Protein AF-A0A2P2KM98-F1 (afdb_monomer)

Radius of gyration: 21.17 Å; Cα contacts (8 Å, |Δi|>4): 42; chains: 1; bounding box: 38×27×68 Å

Secondary structure (DSSP, 8-state):
-PPPHHHHHHHHH-SEEEE-PPP-TTS--SSTT--S---EEEE-SSGGGS-------S----------------

Mean predicted aligned error: 6.87 Å

Sequence (74 aa):
MWKSPNGTIRNILNGTVFREPILCKNVPRLVPGWTKPICIGRHAFGDQYRATDTVIKGAGKLKLVFGKHLFWDV

Structure (mmCIF, N/CA/C/O backbone):
data_AF-A0A2P2KM98-F1
#
_entry.id   AF-A0A2P2KM98-F1
#
loop_
_atom_site.group_PDB
_atom_site.id
_atom_site.type_symbol
_atom_site.label_atom_id
_atom_site.label_alt_id
_atom_site.label_comp_id
_atom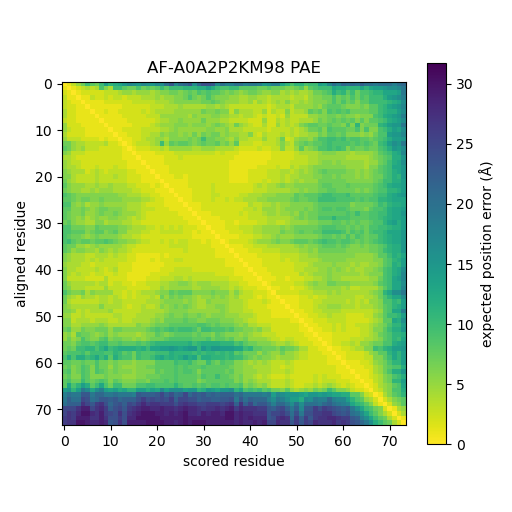_site.label_asym_id
_atom_site.label_entity_id
_atom_site.label_seq_id
_atom_site.pdbx_PDB_ins_code
_atom_site.Cartn_x
_atom_site.Cartn_y
_atom_site.Cartn_z
_atom_site.occupancy
_atom_site.B_iso_or_equiv
_atom_site.auth_seq_id
_atom_site.auth_comp_id
_atom_site.auth_asym_id
_atom_site.auth_atom_id
_atom_site.pdbx_PDB_model_num
ATOM 1 N N . MET A 1 1 ? 11.095 -15.092 -9.406 1.00 66.31 1 MET A N 1
ATOM 2 C CA . MET A 1 1 ? 10.426 -14.721 -8.139 1.00 66.31 1 MET A CA 1
ATOM 3 C C . MET A 1 1 ? 8.923 -14.793 -8.363 1.00 66.31 1 MET A C 1
ATOM 5 O O . MET A 1 1 ? 8.467 -14.320 -9.397 1.00 66.31 1 MET A O 1
ATOM 9 N N . TRP A 1 2 ? 8.162 -15.415 -7.463 1.00 81.69 2 TRP A N 1
ATOM 10 C CA . TRP A 1 2 ? 6.700 -15.449 -7.573 1.00 81.69 2 TRP A CA 1
ATOM 11 C C . TRP A 1 2 ? 6.098 -14.114 -7.129 1.00 81.69 2 TRP A C 1
ATOM 13 O O . TRP A 1 2 ? 6.578 -13.504 -6.173 1.00 81.69 2 TRP A O 1
ATOM 23 N N . LYS A 1 3 ? 5.049 -13.652 -7.819 1.00 80.12 3 LYS A N 1
ATOM 24 C CA . LYS A 1 3 ? 4.330 -12.430 -7.433 1.00 80.12 3 LYS A CA 1
ATOM 25 C C . LYS A 1 3 ? 3.599 -12.655 -6.106 1.00 80.12 3 LYS A C 1
ATOM 27 O O . LYS A 1 3 ? 3.083 -13.741 -5.858 1.00 80.12 3 LYS A O 1
ATOM 32 N N . SER A 1 4 ? 3.528 -11.620 -5.264 1.00 88.44 4 SER A N 1
ATOM 33 C CA . SER A 1 4 ? 2.787 -11.680 -3.997 1.00 88.44 4 SER A CA 1
ATOM 34 C C . SER A 1 4 ? 1.323 -12.077 -4.246 1.00 88.44 4 SER A C 1
ATOM 36 O O . SER A 1 4 ? 0.658 -11.383 -5.019 1.00 88.44 4 SER A O 1
ATOM 38 N N . PRO A 1 5 ? 0.779 -13.104 -3.564 1.00 91.69 5 PRO A N 1
ATOM 39 C CA . PRO A 1 5 ? -0.620 -13.510 -3.727 1.00 91.69 5 PRO A CA 1
ATOM 40 C C . PRO A 1 5 ? -1.603 -12.358 -3.481 1.00 91.69 5 PRO A C 1
ATOM 42 O O . PRO A 1 5 ? -2.535 -12.147 -4.254 1.00 91.69 5 PRO A O 1
ATOM 45 N N . ASN A 1 6 ? -1.330 -11.536 -2.461 1.00 91.25 6 ASN A N 1
ATOM 46 C CA . ASN A 1 6 ? -2.132 -10.353 -2.147 1.00 91.25 6 ASN A CA 1
ATOM 47 C C . ASN A 1 6 ? -2.105 -9.323 -3.284 1.00 91.25 6 ASN A C 1
ATOM 49 O O . ASN A 1 6 ? -3.140 -8.756 -3.623 1.00 91.25 6 ASN A O 1
ATOM 53 N N . GLY A 1 7 ? -0.927 -9.070 -3.865 1.00 83.12 7 GLY A N 1
ATOM 54 C CA . GLY A 1 7 ? -0.777 -8.153 -4.996 1.00 83.12 7 GLY A CA 1
ATOM 55 C C . GLY A 1 7 ? -1.480 -8.671 -6.249 1.00 83.12 7 GLY A C 1
ATOM 56 O O . GLY A 1 7 ? -2.138 -7.899 -6.939 1.00 83.12 7 GLY A O 1
ATOM 57 N N . THR A 1 8 ? -1.408 -9.979 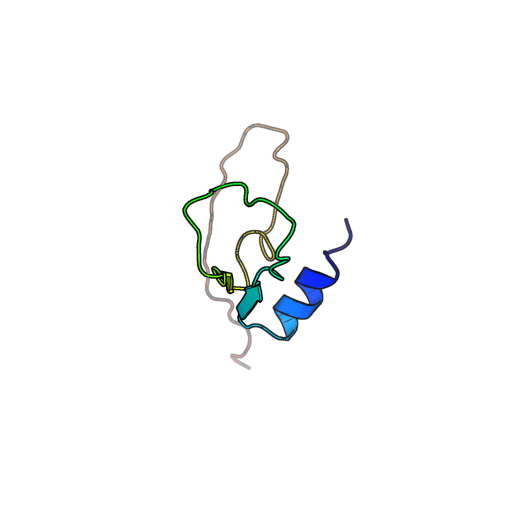-6.506 1.00 86.94 8 THR A N 1
ATOM 58 C CA . THR A 1 8 ? -2.105 -10.625 -7.626 1.00 86.94 8 THR A CA 1
ATOM 59 C C . THR A 1 8 ? -3.616 -10.432 -7.527 1.00 86.94 8 THR A C 1
ATOM 61 O O . THR A 1 8 ? -4.218 -9.925 -8.468 1.00 86.94 8 THR A O 1
ATOM 64 N N . ILE A 1 9 ? -4.220 -10.739 -6.374 1.00 91.25 9 ILE A N 1
ATOM 65 C CA . ILE A 1 9 ? -5.667 -10.574 -6.163 1.00 91.25 9 ILE A CA 1
ATOM 66 C C . ILE A 1 9 ? -6.076 -9.100 -6.285 1.00 91.25 9 ILE A C 1
ATOM 68 O O . ILE A 1 9 ? -7.031 -8.779 -6.987 1.00 91.25 9 ILE A O 1
ATOM 72 N N . ARG A 1 10 ? -5.337 -8.181 -5.651 1.00 89.19 10 ARG A N 1
ATOM 73 C CA . ARG A 1 10 ? -5.664 -6.744 -5.676 1.00 89.19 10 ARG A CA 1
ATOM 74 C C . ARG A 1 10 ? -5.539 -6.126 -7.061 1.00 89.19 10 ARG A C 1
ATOM 76 O O . ARG A 1 10 ? -6.321 -5.251 -7.395 1.00 89.19 10 ARG A O 1
ATOM 83 N N . ASN A 1 11 ? -4.588 -6.579 -7.872 1.00 83.94 11 ASN A N 1
ATOM 84 C CA . ASN A 1 11 ? -4.461 -6.098 -9.244 1.00 83.94 11 ASN A CA 1
ATOM 85 C C . ASN A 1 11 ? -5.625 -6.558 -10.133 1.00 83.94 11 ASN A C 1
ATOM 87 O O . ASN A 1 11 ? -5.949 -5.852 -11.083 1.00 83.94 11 ASN A O 1
ATOM 91 N N . ILE A 1 12 ? -6.236 -7.711 -9.830 1.00 90.38 12 ILE A N 1
ATOM 92 C CA . ILE A 1 12 ? -7.435 -8.209 -10.521 1.00 90.38 12 ILE A CA 1
ATOM 93 C C . ILE A 1 12 ? -8.674 -7.438 -10.059 1.00 90.38 12 ILE A C 1
ATOM 95 O O . ILE A 1 12 ? -9.436 -6.952 -10.886 1.00 90.38 12 ILE A O 1
ATOM 99 N N . LEU A 1 13 ? -8.876 -7.324 -8.744 1.00 91.25 13 LEU A N 1
ATOM 100 C CA . LEU A 1 13 ? -10.091 -6.729 -8.176 1.00 91.25 13 LEU A CA 1
ATOM 101 C C . LEU A 1 13 ? -10.086 -5.196 -8.193 1.00 91.25 13 LEU A C 1
ATOM 103 O O . LEU A 1 13 ? -11.148 -4.582 -8.226 1.00 91.25 13 LEU A O 1
ATOM 107 N N . ASN A 1 14 ? -8.898 -4.588 -8.173 1.00 87.44 14 ASN A N 1
ATOM 108 C CA . ASN A 1 14 ? -8.685 -3.164 -7.933 1.00 87.44 14 ASN A CA 1
ATOM 109 C C . ASN A 1 14 ? -9.303 -2.692 -6.590 1.00 87.44 14 ASN A C 1
ATOM 111 O O . ASN A 1 14 ? -9.810 -3.482 -5.792 1.00 87.44 14 ASN A O 1
ATOM 115 N N . GLY A 1 15 ? -9.209 -1.395 -6.298 1.00 92.88 15 GLY A N 1
ATOM 116 C CA . GLY A 1 15 ? -9.901 -0.747 -5.186 1.00 92.88 15 GLY A CA 1
ATOM 117 C C . GLY A 1 15 ? -8.990 -0.262 -4.060 1.00 92.88 15 GLY A C 1
ATOM 118 O O . GLY A 1 15 ? -7.785 -0.044 -4.225 1.00 92.88 15 GLY A O 1
ATOM 119 N N . THR A 1 16 ? -9.602 -0.073 -2.893 1.00 95.81 16 THR A N 1
ATOM 120 C CA . THR A 1 16 ? -8.971 0.517 -1.708 1.00 95.81 16 THR A CA 1
ATOM 121 C C . THR A 1 16 ? -9.040 -0.458 -0.545 1.00 95.81 16 THR A C 1
ATOM 123 O O . THR A 1 16 ? -10.092 -1.011 -0.236 1.00 95.81 16 THR A O 1
ATOM 126 N N . VAL A 1 17 ? -7.911 -0.660 0.127 1.00 95.94 17 VAL A N 1
ATOM 127 C CA . VAL A 1 17 ? -7.834 -1.485 1.335 1.00 95.94 17 VAL A CA 1
ATOM 128 C C . VAL A 1 17 ? -7.906 -0.573 2.546 1.00 95.94 17 VAL A C 1
ATOM 130 O O . VAL A 1 17 ? -6.998 0.230 2.758 1.00 95.94 17 VAL A O 1
ATOM 133 N N . PHE A 1 18 ? -8.953 -0.735 3.348 1.00 97.88 18 PHE A N 1
ATOM 134 C CA . PHE A 1 18 ? -9.123 -0.023 4.608 1.00 97.88 18 PHE A CA 1
ATOM 135 C C . PHE A 1 18 ? -8.507 -0.815 5.759 1.00 97.88 18 PHE A C 1
ATOM 137 O O . PHE A 1 18 ? -8.648 -2.038 5.838 1.00 97.88 18 PHE A O 1
ATOM 144 N N . ARG A 1 19 ? -7.772 -0.123 6.629 1.00 97.81 19 ARG A N 1
ATOM 145 C CA . ARG A 1 19 ? -7.154 -0.700 7.826 1.00 97.81 19 ARG A CA 1
ATOM 146 C C . ARG A 1 19 ? -7.463 0.175 9.022 1.00 97.81 19 ARG A C 1
ATOM 148 O O . ARG A 1 19 ? -7.058 1.332 9.040 1.00 97.81 19 ARG A O 1
ATOM 155 N N . GLU A 1 20 ? -8.110 -0.407 10.019 1.00 96.94 20 GLU A N 1
ATOM 156 C CA . GLU A 1 20 ? -8.452 0.249 11.276 1.00 96.94 20 GLU A CA 1
ATOM 157 C C . GLU A 1 20 ? -7.937 -0.596 12.452 1.00 96.94 20 GLU A C 1
ATOM 159 O O . GLU A 1 20 ? -7.973 -1.830 12.369 1.00 96.94 20 GLU A O 1
ATOM 164 N N . PRO A 1 21 ? -7.409 0.018 13.527 1.00 97.06 21 PRO A N 1
ATOM 165 C CA . PRO A 1 21 ? -6.991 -0.726 14.707 1.00 97.06 21 PRO A CA 1
ATOM 166 C C . PRO A 1 21 ? -8.190 -1.252 15.504 1.00 97.06 21 PRO A C 1
ATOM 168 O O . PRO A 1 21 ? -9.192 -0.564 15.675 1.00 97.06 21 PRO A O 1
ATOM 171 N N . ILE A 1 22 ? -8.030 -2.432 16.102 1.00 96.56 22 ILE A N 1
ATOM 172 C CA . ILE A 1 22 ? -8.929 -2.925 17.152 1.00 96.56 22 ILE A CA 1
ATOM 173 C C . ILE A 1 22 ? -8.438 -2.353 18.487 1.00 96.56 22 ILE A C 1
ATOM 175 O O . ILE A 1 22 ? -7.299 -2.594 18.886 1.00 96.56 22 ILE A O 1
ATOM 179 N N . LEU A 1 23 ? -9.276 -1.567 19.168 1.00 93.69 23 LEU A N 1
ATOM 180 C CA . LEU A 1 23 ? -8.901 -0.886 20.409 1.00 93.69 23 LEU A CA 1
ATOM 181 C C . LEU A 1 23 ? -9.183 -1.755 21.641 1.00 93.69 23 LEU A C 1
ATOM 183 O O . LEU A 1 23 ? -10.328 -2.105 21.920 1.00 93.69 23 LEU A O 1
ATOM 187 N N . CYS A 1 24 ? -8.141 -2.024 22.429 1.00 95.56 24 CYS A N 1
ATOM 188 C CA . CYS A 1 24 ? -8.240 -2.718 23.712 1.00 95.56 24 CYS A CA 1
ATOM 189 C C . CYS A 1 24 ? -8.081 -1.723 24.866 1.00 95.56 24 CYS A C 1
ATOM 191 O O . CYS A 1 24 ? -7.122 -0.954 24.898 1.00 95.56 24 CYS A O 1
ATOM 193 N N . LYS A 1 25 ? -8.990 -1.758 25.848 1.00 93.81 25 LYS A N 1
ATOM 194 C CA . LYS A 1 25 ? -8.990 -0.811 26.982 1.00 93.81 25 LYS A CA 1
ATOM 195 C C . LYS A 1 25 ? -7.726 -0.886 27.849 1.00 93.81 25 LYS A C 1
ATOM 197 O O . LYS A 1 25 ? -7.372 0.098 28.485 1.00 93.81 25 LYS A O 1
ATOM 202 N N . ASN A 1 26 ? -7.073 -2.044 27.889 1.00 96.50 26 ASN A N 1
ATOM 203 C CA . ASN A 1 26 ? -5.911 -2.331 28.731 1.00 96.50 26 ASN A CA 1
ATOM 204 C C . ASN A 1 26 ? -4.564 -2.243 27.992 1.00 96.50 26 ASN A C 1
ATOM 206 O O . ASN A 1 26 ? -3.535 -2.524 28.601 1.00 96.50 26 ASN A O 1
ATOM 210 N N . VAL A 1 27 ? -4.547 -1.887 26.704 1.00 96.38 27 VAL A N 1
ATOM 211 C CA . VAL A 1 27 ? -3.309 -1.790 25.916 1.00 96.38 27 VAL A CA 1
ATOM 212 C C . VAL A 1 27 ? -2.974 -0.313 25.684 1.00 96.38 27 VAL A C 1
ATOM 214 O O . VAL A 1 27 ? -3.757 0.388 25.036 1.00 96.38 27 VAL A O 1
ATOM 217 N N . PRO A 1 28 ? -1.832 0.195 26.187 1.00 95.88 28 PRO A N 1
ATOM 218 C CA . PRO A 1 28 ? -1.425 1.570 25.927 1.00 95.88 28 PRO A CA 1
ATOM 219 C C . PRO A 1 28 ? -1.056 1.766 24.450 1.00 95.88 28 PRO A C 1
ATOM 221 O O . PRO A 1 28 ? -0.518 0.878 23.789 1.00 95.88 28 PRO A O 1
ATOM 224 N N . ARG A 1 29 ? -1.346 2.958 23.922 1.00 96.19 29 ARG A N 1
ATOM 225 C CA . ARG A 1 29 ? -1.056 3.339 22.530 1.00 96.19 29 ARG A CA 1
ATOM 226 C C . ARG A 1 29 ? 0.346 3.931 22.413 1.00 96.19 29 ARG A C 1
ATOM 228 O O . ARG A 1 29 ? 0.789 4.624 23.322 1.00 96.19 29 ARG A O 1
ATOM 235 N N . LEU A 1 30 ? 0.986 3.742 21.254 1.00 96.88 30 LEU A N 1
ATOM 236 C CA . LEU A 1 30 ? 2.298 4.335 20.953 1.00 96.88 30 LEU A CA 1
ATOM 237 C C . LEU A 1 30 ? 2.270 5.869 21.019 1.00 96.88 30 LEU A C 1
ATOM 239 O O . LEU A 1 30 ? 3.200 6.485 21.523 1.00 96.88 30 LEU A O 1
ATOM 243 N N . VAL A 1 31 ? 1.186 6.475 20.529 1.00 97.12 31 VAL A N 1
ATOM 244 C CA . VAL A 1 31 ? 0.922 7.912 20.644 1.00 97.12 31 VAL A CA 1
ATOM 245 C C . VAL A 1 31 ? -0.242 8.099 21.624 1.00 97.12 31 VAL A C 1
ATOM 247 O O . VAL A 1 31 ? -1.390 7.829 21.257 1.00 97.12 31 VAL A O 1
ATOM 250 N N . PRO A 1 32 ? 0.006 8.545 22.871 1.00 95.06 32 PRO A N 1
ATOM 251 C CA . PRO A 1 32 ? -1.027 8.593 23.911 1.00 95.06 32 PRO A CA 1
ATOM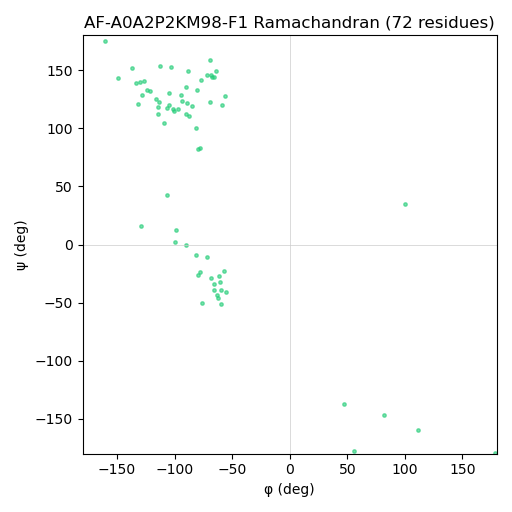 252 C C . PRO A 1 32 ? -2.232 9.481 23.569 1.00 95.06 32 PRO A C 1
ATOM 254 O O . PRO A 1 32 ? -3.358 9.162 23.953 1.00 95.06 32 PRO A O 1
ATOM 257 N N . GLY A 1 33 ? -2.010 10.560 22.808 1.00 96.50 33 GLY A N 1
ATOM 258 C CA . GLY A 1 33 ? -3.046 11.521 22.414 1.00 96.50 33 GLY A CA 1
ATOM 259 C C . GLY A 1 33 ? -4.045 11.011 21.369 1.00 96.50 33 GLY A C 1
ATOM 260 O O . GLY A 1 33 ? -5.065 11.655 21.135 1.00 96.50 33 GLY A O 1
ATOM 261 N N . TRP A 1 34 ? -3.800 9.859 20.741 1.00 96.81 34 TRP A N 1
ATOM 262 C CA . TRP A 1 34 ? -4.728 9.286 19.762 1.00 96.81 34 TRP A CA 1
ATOM 263 C C . TRP A 1 34 ? -5.903 8.602 20.449 1.00 96.81 34 TRP A C 1
ATOM 265 O O . TRP A 1 34 ? -5.911 7.393 20.656 1.00 96.81 34 TRP A O 1
ATOM 275 N N . THR A 1 35 ? -6.912 9.387 20.816 1.00 93.06 35 THR A N 1
ATOM 276 C CA . THR A 1 35 ? -8.087 8.910 21.559 1.00 93.06 35 THR A CA 1
ATOM 277 C C . THR A 1 35 ? -9.111 8.177 20.696 1.00 93.06 35 THR A C 1
ATOM 279 O O . THR A 1 35 ? -9.849 7.347 21.224 1.00 93.06 35 THR A O 1
ATOM 282 N N . LYS A 1 36 ? -9.129 8.437 19.385 1.00 95.06 36 LYS A N 1
ATOM 283 C CA . LYS A 1 36 ? -10.022 7.822 18.390 1.00 95.06 36 LYS A CA 1
ATOM 284 C C . LYS A 1 36 ? -9.227 6.936 17.418 1.00 95.06 36 LYS A C 1
ATOM 286 O O . LYS A 1 36 ? -8.036 7.196 17.225 1.00 95.06 36 LYS A O 1
ATOM 291 N N . PRO A 1 37 ? -9.845 5.902 16.815 1.00 96.12 37 PRO A N 1
ATOM 292 C CA . PRO A 1 37 ? -9.178 5.102 15.794 1.00 96.12 37 PRO A CA 1
ATOM 293 C C . PRO A 1 37 ? -8.863 5.952 14.556 1.00 96.12 37 PRO A C 1
ATOM 295 O O . PRO A 1 37 ? -9.584 6.894 14.227 1.00 96.12 37 PRO A O 1
ATOM 298 N N . ILE A 1 38 ? -7.778 5.598 13.870 1.00 97.69 38 ILE A N 1
ATOM 299 C CA . ILE A 1 38 ? -7.391 6.181 12.585 1.00 97.69 38 ILE A CA 1
ATOM 300 C C . ILE A 1 38 ? -7.494 5.067 11.548 1.00 97.69 38 ILE A C 1
ATOM 302 O O . ILE A 1 38 ? -6.791 4.061 11.652 1.00 97.69 38 ILE A O 1
ATOM 306 N N . CYS A 1 39 ? -8.371 5.247 10.560 1.00 97.81 39 CYS A N 1
ATOM 307 C CA . CYS A 1 39 ? -8.515 4.319 9.447 1.00 97.81 39 CYS A CA 1
ATOM 308 C C . CYS A 1 39 ? -7.654 4.778 8.264 1.00 97.81 39 CYS A C 1
ATOM 310 O O . CYS A 1 39 ? -7.726 5.929 7.834 1.00 97.81 39 CYS A O 1
ATOM 312 N N . ILE A 1 40 ? -6.833 3.872 7.736 1.00 98.12 40 ILE A N 1
ATOM 313 C CA . ILE A 1 40 ? -5.981 4.130 6.573 1.00 98.12 40 ILE A CA 1
ATOM 314 C C . ILE A 1 40 ? -6.637 3.515 5.342 1.00 98.12 40 ILE A C 1
ATOM 316 O O . ILE A 1 40 ? -6.750 2.292 5.243 1.00 98.12 40 ILE A O 1
ATOM 320 N N . GLY A 1 41 ? -7.006 4.362 4.383 1.00 97.56 41 GLY A N 1
ATOM 321 C CA . GLY A 1 41 ? -7.392 3.950 3.036 1.00 97.56 41 GLY A CA 1
ATOM 322 C C . GLY A 1 41 ? -6.161 3.846 2.142 1.00 97.56 41 GLY A C 1
ATOM 323 O O . GLY A 1 41 ? -5.539 4.851 1.806 1.00 97.56 41 GLY A O 1
ATOM 324 N N . ARG A 1 42 ? -5.789 2.627 1.753 1.00 96.94 42 ARG A N 1
ATOM 325 C CA . ARG A 1 42 ? -4.634 2.375 0.889 1.00 96.94 42 ARG A CA 1
ATOM 326 C C . ARG A 1 42 ? -5.083 2.033 -0.530 1.00 96.94 42 ARG A C 1
ATOM 328 O O . ARG A 1 42 ? -5.719 0.996 -0.719 1.00 96.94 42 ARG A O 1
ATOM 335 N N . HIS A 1 43 ? -4.663 2.830 -1.515 1.00 94.50 43 HIS A N 1
ATOM 336 C CA . HIS A 1 43 ? -4.807 2.489 -2.933 1.00 94.50 43 HIS A CA 1
ATOM 337 C C . HIS A 1 43 ? -4.081 1.165 -3.223 1.00 94.50 43 HIS A C 1
ATOM 339 O O . HIS A 1 43 ? -2.889 1.013 -2.933 1.00 94.50 43 HIS A O 1
ATOM 345 N N . ALA A 1 44 ? -4.825 0.163 -3.690 1.00 91.75 44 ALA A N 1
ATOM 346 C CA . ALA A 1 44 ? -4.355 -1.219 -3.749 1.00 91.75 44 ALA A CA 1
ATOM 347 C C . ALA A 1 44 ? -3.841 -1.640 -5.135 1.00 91.75 44 ALA A C 1
ATOM 349 O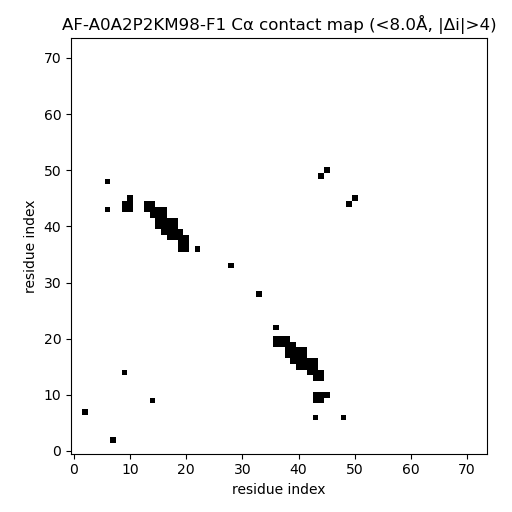 O . ALA A 1 44 ? -3.611 -2.831 -5.345 1.00 91.75 44 ALA A O 1
ATOM 350 N N . PHE A 1 45 ? -3.637 -0.692 -6.050 1.00 89.44 45 PHE A N 1
ATOM 351 C CA . PHE A 1 45 ? -3.336 -0.960 -7.451 1.00 89.44 45 PHE A CA 1
ATOM 352 C C . PHE A 1 45 ? -2.113 -0.180 -7.940 1.00 89.44 45 PHE A C 1
ATOM 354 O O . PHE A 1 45 ? -1.957 1.000 -7.642 1.00 89.44 45 PHE A O 1
ATOM 361 N N . GLY A 1 46 ? -1.273 -0.837 -8.744 1.00 88.56 46 GLY A N 1
ATOM 362 C CA . GLY A 1 46 ? -0.175 -0.171 -9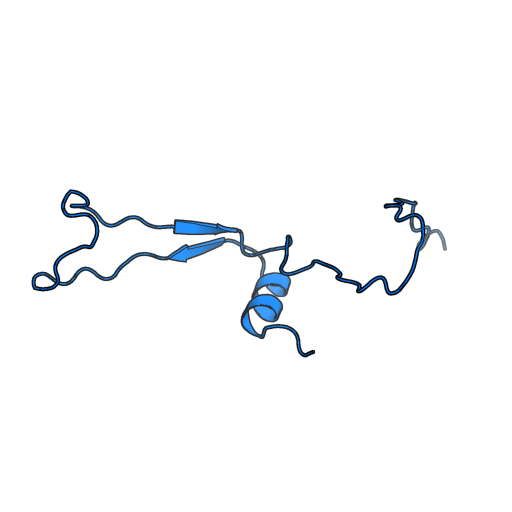.444 1.00 88.56 46 GLY A CA 1
ATOM 363 C C . GLY A 1 46 ? 1.089 0.043 -8.608 1.00 88.56 46 GLY A C 1
ATOM 364 O O . GLY A 1 46 ? 1.463 -0.797 -7.784 1.00 88.56 46 GLY A O 1
ATOM 365 N N . ASP A 1 47 ? 1.773 1.150 -8.892 1.00 91.56 47 ASP A N 1
ATOM 366 C CA . ASP A 1 47 ? 3.038 1.569 -8.287 1.00 91.56 47 ASP A CA 1
ATOM 367 C C . ASP A 1 47 ? 4.070 0.427 -8.231 1.00 91.56 47 ASP A C 1
ATOM 369 O O . ASP A 1 47 ? 4.207 -0.366 -9.165 1.00 91.56 47 ASP A O 1
ATOM 373 N N . GLN A 1 48 ? 4.782 0.297 -7.113 1.00 88.12 48 GLN A N 1
ATOM 374 C CA . GLN A 1 48 ? 5.777 -0.752 -6.884 1.00 88.12 48 GLN A CA 1
ATOM 375 C C . GLN A 1 48 ? 5.204 -2.177 -7.029 1.00 88.12 48 GLN A C 1
ATOM 377 O O . GLN A 1 48 ? 5.950 -3.103 -7.329 1.00 88.12 48 GLN A O 1
ATOM 382 N N . TYR A 1 49 ? 3.888 -2.376 -6.872 1.00 85.50 49 TYR A N 1
ATOM 383 C CA . TYR A 1 49 ? 3.242 -3.694 -6.990 1.00 85.50 49 TYR A CA 1
ATOM 384 C C . TYR A 1 49 ? 2.964 -4.118 -8.438 1.00 85.50 49 TYR A C 1
ATOM 386 O O . TYR A 1 49 ? 2.578 -5.267 -8.678 1.00 85.50 49 TYR A O 1
ATOM 394 N N . ARG A 1 50 ? 3.159 -3.211 -9.402 1.00 83.62 50 ARG A N 1
ATOM 395 C CA . ARG A 1 50 ? 3.139 -3.487 -10.849 1.00 83.62 50 ARG A CA 1
ATOM 396 C C . ARG A 1 50 ? 4.378 -2.941 -11.566 1.00 83.62 50 ARG A C 1
ATOM 398 O O . ARG A 1 50 ? 4.373 -2.840 -12.790 1.00 83.62 50 ARG A O 1
ATOM 405 N N . ALA A 1 51 ? 5.424 -2.597 -10.819 1.00 89.75 51 ALA A N 1
ATOM 406 C CA . ALA A 1 51 ? 6.678 -2.133 -11.385 1.00 89.75 51 ALA A CA 1
ATOM 407 C C . ALA A 1 51 ? 7.412 -3.273 -12.109 1.00 89.75 51 ALA A C 1
ATOM 409 O O . ALA A 1 51 ? 7.175 -4.455 -11.860 1.00 89.75 51 ALA A O 1
ATOM 410 N N . THR A 1 52 ? 8.304 -2.892 -13.017 1.00 90.94 52 THR A N 1
ATOM 411 C CA . THR A 1 52 ? 9.288 -3.793 -13.621 1.00 90.94 52 THR A CA 1
ATOM 412 C C . THR A 1 52 ? 10.657 -3.343 -13.150 1.00 90.94 52 THR A C 1
ATOM 414 O O . THR A 1 52 ? 11.022 -2.182 -13.338 1.00 90.94 52 THR A O 1
ATOM 417 N N . ASP A 1 53 ? 11.391 -4.244 -12.517 1.00 92.50 53 ASP A N 1
ATOM 418 C CA . ASP A 1 53 ? 12.740 -4.018 -12.026 1.00 92.50 53 ASP A CA 1
ATOM 419 C C . ASP A 1 53 ? 13.778 -4.668 -12.946 1.00 92.50 53 ASP A C 1
ATOM 421 O O . ASP A 1 53 ? 13.514 -5.633 -13.663 1.00 92.50 53 ASP A O 1
ATOM 425 N N . THR A 1 54 ? 14.980 -4.100 -12.957 1.00 93.94 54 THR A N 1
ATOM 426 C CA . THR A 1 54 ? 16.113 -4.647 -13.700 1.00 93.94 54 THR A CA 1
ATOM 427 C C . THR A 1 54 ? 17.413 -4.303 -12.987 1.00 93.94 54 THR A C 1
ATOM 429 O O . THR A 1 54 ? 17.554 -3.220 -12.418 1.00 93.94 54 THR A O 1
ATOM 432 N N . VAL A 1 55 ? 18.370 -5.229 -13.015 1.00 95.50 55 VAL A N 1
ATOM 433 C CA . VAL A 1 55 ? 19.722 -5.014 -12.487 1.00 95.50 55 VAL A CA 1
ATOM 434 C C . VAL A 1 55 ? 20.653 -4.724 -13.659 1.00 95.50 55 VAL A C 1
ATOM 436 O O . VAL A 1 55 ? 20.902 -5.595 -14.493 1.00 95.50 55 VAL A O 1
ATOM 439 N N . ILE A 1 56 ? 21.197 -3.508 -13.715 1.00 96.00 56 ILE A N 1
ATOM 440 C CA . ILE A 1 56 ? 22.121 -3.081 -14.771 1.00 96.00 56 ILE A CA 1
ATOM 441 C C . ILE A 1 56 ? 23.562 -3.390 -14.341 1.00 96.00 56 ILE A C 1
ATOM 443 O O . ILE A 1 56 ? 24.069 -2.802 -13.392 1.00 96.00 56 ILE A O 1
ATOM 447 N N . LYS A 1 57 ? 24.220 -4.336 -15.027 1.00 96.00 57 LYS A N 1
ATOM 448 C CA . LYS A 1 57 ? 25.548 -4.874 -14.649 1.00 96.00 57 LYS A CA 1
ATOM 449 C C . LYS A 1 57 ? 26.751 -4.127 -15.251 1.00 96.00 57 LYS A C 1
ATOM 451 O O . LYS A 1 57 ? 27.885 -4.524 -15.012 1.00 96.00 57 LYS A O 1
ATOM 456 N N . GLY A 1 58 ? 26.527 -3.082 -16.045 1.00 96.19 58 GLY A N 1
ATOM 457 C CA . GLY A 1 58 ? 27.582 -2.336 -16.738 1.00 96.19 58 GLY A CA 1
ATOM 458 C C . GLY A 1 58 ? 27.118 -0.950 -17.185 1.00 96.19 58 GLY A C 1
ATOM 459 O O . GLY A 1 58 ? 25.952 -0.598 -17.015 1.00 96.19 58 GLY A O 1
ATOM 460 N N . ALA A 1 59 ? 28.026 -0.148 -17.742 1.00 96.38 59 ALA A N 1
ATOM 461 C CA . ALA A 1 59 ? 27.711 1.213 -18.178 1.00 96.38 59 ALA A CA 1
ATOM 462 C C . ALA A 1 59 ? 26.712 1.230 -19.351 1.00 96.38 59 ALA A C 1
ATOM 464 O O . ALA A 1 59 ? 26.757 0.382 -20.241 1.00 96.38 59 ALA A O 1
ATOM 465 N N . GLY A 1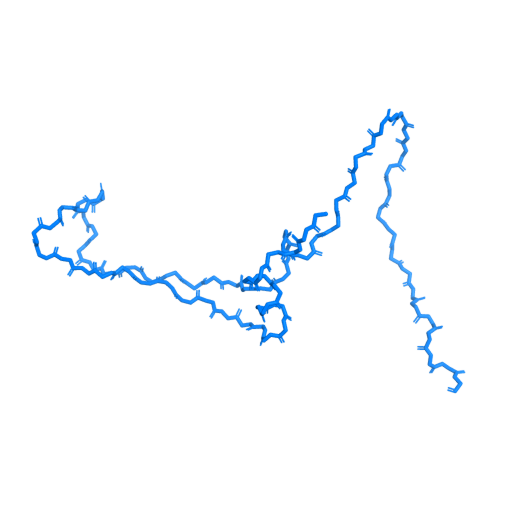 60 ? 25.819 2.220 -19.372 1.00 94.88 60 GLY A N 1
ATOM 466 C CA . GLY A 1 60 ? 24.818 2.366 -20.425 1.00 94.88 60 GLY A CA 1
ATOM 467 C C . GLY A 1 60 ? 23.892 3.560 -20.205 1.00 94.88 60 GLY A C 1
ATOM 468 O O . GLY A 1 60 ? 24.019 4.291 -19.224 1.00 94.88 60 GLY A O 1
ATOM 469 N N . LYS A 1 61 ? 22.940 3.755 -21.125 1.00 95.50 61 LYS A N 1
ATOM 470 C CA . LYS A 1 61 ? 21.930 4.823 -21.062 1.00 95.50 61 LYS A CA 1
ATOM 471 C C . LYS A 1 61 ? 20.537 4.223 -20.892 1.00 95.50 61 LYS A C 1
ATOM 473 O O . LYS A 1 61 ? 20.014 3.615 -21.822 1.00 95.50 61 LYS A O 1
ATOM 478 N N . LEU A 1 62 ? 19.922 4.439 -19.731 1.00 95.06 62 LEU A N 1
ATOM 479 C CA . LEU A 1 62 ? 18.530 4.069 -19.480 1.00 95.06 62 LEU A CA 1
ATOM 480 C C . LEU A 1 62 ? 17.595 5.128 -20.081 1.00 95.06 62 LEU A C 1
ATOM 482 O O . LEU A 1 62 ? 17.805 6.328 -19.896 1.00 95.06 62 LEU A O 1
ATOM 486 N N . LYS A 1 63 ? 16.566 4.691 -20.809 1.00 95.25 63 LYS A N 1
ATOM 487 C CA . LYS A 1 63 ? 15.514 5.559 -21.351 1.00 95.25 63 LYS A CA 1
ATOM 488 C C . LYS A 1 63 ? 14.153 4.936 -21.067 1.00 95.25 63 LYS A C 1
ATOM 490 O O . LYS A 1 63 ? 13.987 3.734 -21.251 1.00 95.25 63 LYS A O 1
ATOM 495 N N . LEU A 1 64 ? 13.186 5.765 -20.684 1.00 95.00 64 LEU A N 1
ATOM 496 C CA . LEU A 1 64 ? 11.772 5.408 -20.701 1.00 95.00 64 LEU A CA 1
ATOM 497 C C . LEU A 1 64 ? 11.194 5.885 -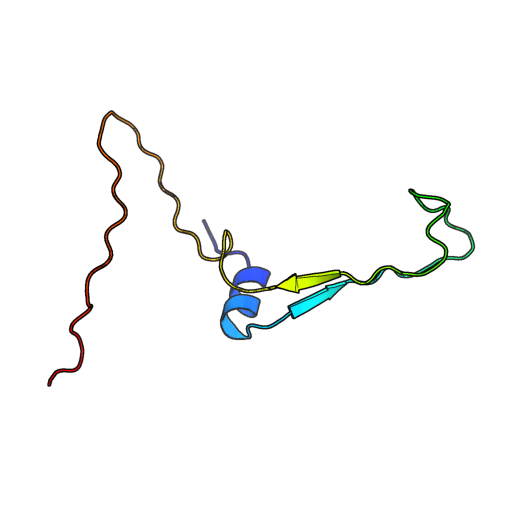22.033 1.00 95.00 64 LEU A C 1
ATOM 499 O O . LEU A 1 64 ? 11.330 7.058 -22.380 1.00 95.00 64 LEU A O 1
ATOM 503 N N . VAL A 1 65 ? 10.601 4.975 -22.797 1.00 93.00 65 VAL A N 1
ATOM 504 C CA . VAL A 1 65 ? 10.041 5.276 -24.117 1.00 93.00 65 VAL A CA 1
ATOM 505 C C . VAL A 1 65 ? 8.577 4.869 -24.112 1.00 93.00 65 VAL A C 1
ATOM 507 O O . VAL A 1 65 ? 8.240 3.772 -23.674 1.00 93.00 65 VAL A O 1
ATOM 510 N N . PHE A 1 66 ? 7.717 5.755 -24.603 1.00 91.75 66 PHE A N 1
ATOM 511 C CA . PHE A 1 66 ? 6.300 5.494 -24.810 1.00 91.75 66 PHE A CA 1
ATOM 512 C C . PHE A 1 66 ? 6.007 5.587 -26.307 1.00 91.75 66 PHE A C 1
ATOM 514 O O . PHE A 1 66 ? 6.337 6.585 -26.944 1.00 91.75 66 PHE A O 1
ATOM 521 N N . GLY A 1 67 ? 5.425 4.532 -26.869 1.00 89.06 67 GLY A N 1
ATOM 522 C CA . GLY A 1 67 ? 5.057 4.445 -28.278 1.00 89.06 67 GLY A CA 1
ATOM 523 C C . GLY A 1 67 ? 3.678 3.816 -28.421 1.00 89.06 67 GLY A C 1
ATOM 524 O O . GLY A 1 67 ? 3.251 3.042 -27.563 1.00 89.06 67 GLY A O 1
ATOM 525 N N . LYS A 1 68 ? 2.963 4.165 -29.492 1.00 78.62 68 LYS A N 1
ATOM 526 C CA . LYS A 1 68 ? 1.620 3.644 -29.760 1.00 78.62 68 LYS A CA 1
ATOM 527 C C . LYS A 1 68 ? 1.724 2.156 -30.112 1.00 78.62 68 LYS A C 1
ATOM 529 O O . LYS A 1 68 ? 2.432 1.795 -31.048 1.00 78.62 68 LYS A O 1
ATOM 534 N N . HIS A 1 69 ? 1.032 1.296 -29.373 1.00 63.03 69 HIS A N 1
ATOM 535 C CA . HIS A 1 69 ? 0.882 -0.102 -29.760 1.00 63.03 69 HIS A CA 1
ATOM 536 C C . HIS A 1 69 ? -0.244 -0.175 -30.801 1.00 63.03 69 HIS A C 1
ATOM 538 O O . HIS A 1 69 ? -1.414 -0.055 -30.451 1.00 63.03 69 HIS A O 1
ATOM 544 N N . LEU A 1 70 ? 0.112 -0.262 -32.085 1.00 61.84 70 LEU A N 1
ATOM 545 C CA . LEU A 1 70 ? -0.830 -0.494 -33.183 1.00 61.84 70 LEU A CA 1
ATOM 546 C C . LEU A 1 70 ? -1.160 -1.990 -33.224 1.00 61.84 70 LEU A C 1
ATOM 548 O O . LEU A 1 70 ? -0.538 -2.745 -33.961 1.00 61.84 70 LEU A O 1
ATOM 552 N N . PHE A 1 71 ? -2.088 -2.436 -32.388 1.00 57.75 71 PHE A N 1
ATOM 553 C CA . PHE A 1 71 ? -2.762 -3.718 -32.582 1.00 57.75 71 PHE A CA 1
ATOM 554 C C .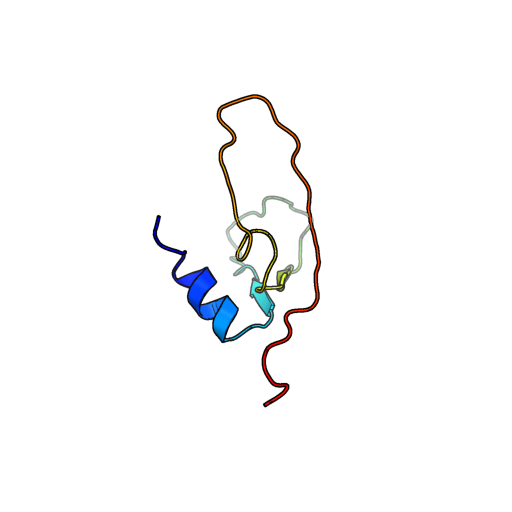 PHE A 1 71 ? -4.262 -3.427 -32.512 1.00 57.75 71 PHE A C 1
ATOM 556 O O . PHE A 1 71 ? -4.681 -2.765 -31.565 1.00 57.75 71 PHE A O 1
ATOM 563 N N . TRP A 1 72 ? -4.998 -3.894 -33.533 1.00 48.72 72 TRP A N 1
ATOM 564 C CA . TRP A 1 72 ? -6.418 -3.654 -33.885 1.00 48.72 72 TRP A CA 1
ATOM 565 C C . TRP A 1 72 ? -6.743 -2.625 -34.993 1.00 48.72 72 TRP A C 1
ATOM 567 O O . TRP A 1 72 ? -7.800 -2.011 -34.942 1.00 48.72 72 TRP A O 1
ATOM 577 N N . ASP A 1 73 ? -5.907 -2.506 -36.034 1.00 48.91 73 ASP A N 1
ATOM 578 C CA . ASP A 1 73 ? -6.331 -1.974 -37.353 1.00 48.91 73 ASP A CA 1
ATOM 579 C C . ASP A 1 73 ? -6.438 -3.105 -38.409 1.00 48.91 73 ASP A C 1
ATOM 581 O O . ASP A 1 73 ? -5.972 -2.961 -39.540 1.00 48.91 73 ASP A O 1
ATOM 585 N N . VAL A 1 74 ? -7.013 -4.258 -38.029 1.00 44.88 74 VAL A N 1
ATOM 586 C CA . VAL A 1 74 ? -7.533 -5.287 -38.956 1.00 44.88 74 VAL A CA 1
ATOM 587 C C . VAL A 1 74 ? -8.791 -5.907 -38.369 1.00 44.88 74 VAL A C 1
ATOM 589 O O . VAL A 1 74 ? -8.734 -6.272 -37.171 1.00 44.88 74 VAL A O 1
#

Solvent-accessible surface area (backbone atoms only — not comparable to full-atom values): 5462 Å² total; per-residue (Å²): 135,83,77,55,68,69,52,56,53,26,60,73,71,50,58,67,49,75,46,67,74,86,86,53,97,88,57,88,59,96,57,75,87,64,84,65,85,66,71,46,78,37,80,45,58,55,66,85,81,63,58,85,88,83,86,81,92,67,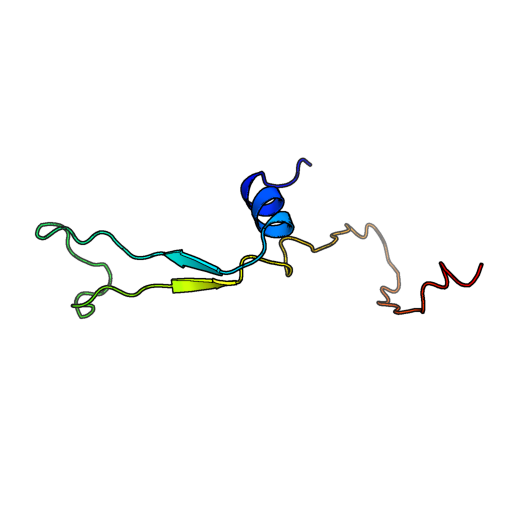93,81,84,90,79,92,83,87,77,86,80,90,77,81,95,121

Organism: Rhizophora mucronata (NCBI:txid61149)

Nearest PDB structures (foldseek):
  6vei-assembly1_B  TM=9.859E-01  e=9.888E-06  Homo sapiens
  4l03-assembly2_C  TM=9.757E-01  e=2.158E-05  Homo sapiens
  8vhe-assembly1_B  TM=9.703E-01  e=2.010E-05  Homo sapiens
  4aou-assembly1_A-2  TM=9.522E-01  e=6.052E-04  Acetivibrio thermocellus

pLDDT: mean 89.33, std 11.91, range [44.88, 98.12]

InterPro domains:
  IPR004790 Isocitrate dehydrogenase NADP-dependent [PTHR11822] (1-67)
  IPR024084 Isopropylmalate dehydrogenase-like domain [PF00180] (1-60)

Foldseek 3Di:
DDQDPQLVVCQVVWAWDKDKDDDDPPDQDPDNPCPDIDIDTHGSHDDPSPDDDDDDPDDDDDDDDDDDDPDPPD